Protein AF-A0A934B3E6-F1 (afdb_monomer_lite)

Radius of gyration: 26.71 Å; chains: 1; bounding box: 62×28×83 Å

Structure (mmCIF, N/CA/C/O backbone):
data_AF-A0A934B3E6-F1
#
_entry.id   AF-A0A934B3E6-F1
#
loop_
_atom_site.group_PDB
_atom_site.id
_atom_site.type_symbol
_atom_site.label_atom_id
_atom_site.label_alt_id
_atom_site.label_comp_id
_atom_site.label_asym_id
_atom_site.label_entity_id
_atom_site.label_seq_id
_atom_site.pdbx_PDB_ins_code
_atom_site.Cartn_x
_atom_site.Cartn_y
_atom_site.Cartn_z
_atom_site.occupancy
_atom_site.B_iso_or_equiv
_atom_site.auth_seq_id
_atom_site.auth_comp_id
_atom_site.auth_asym_id
_atom_site.auth_atom_id
_atom_site.pdbx_PDB_model_num
ATOM 1 N N . MET A 1 1 ? 21.097 14.954 -13.261 1.00 35.84 1 MET A N 1
ATOM 2 C CA . MET A 1 1 ? 20.554 13.580 -13.155 1.00 35.84 1 MET A CA 1
ATOM 3 C C . MET A 1 1 ? 19.194 13.658 -12.486 1.00 35.84 1 MET A C 1
ATOM 5 O O . MET A 1 1 ? 19.128 14.136 -11.361 1.00 35.84 1 MET A O 1
ATOM 9 N N . LYS A 1 2 ? 18.113 13.260 -13.167 1.00 44.06 2 LYS A N 1
ATOM 10 C CA . LYS A 1 2 ? 16.823 13.061 -12.493 1.00 44.06 2 LYS A CA 1
ATOM 11 C C . LYS A 1 2 ? 17.009 11.852 -11.575 1.00 44.06 2 LYS A C 1
ATOM 13 O O . LYS A 1 2 ? 17.343 10.781 -12.070 1.00 44.06 2 LYS A O 1
ATOM 18 N N . ARG A 1 3 ? 16.897 12.023 -1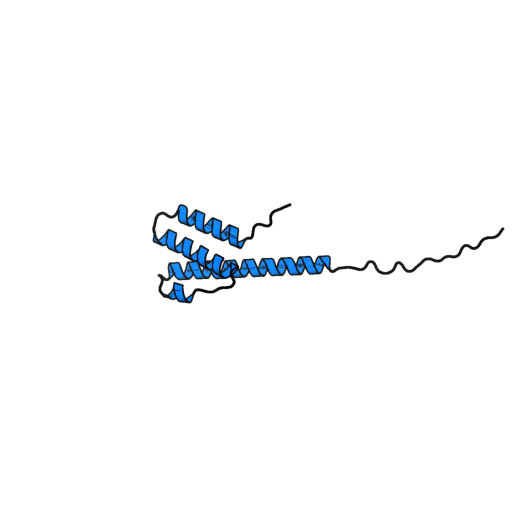0.255 1.00 52.75 3 ARG A N 1
ATOM 19 C CA . ARG A 1 3 ? 16.736 10.868 -9.364 1.00 52.75 3 ARG A CA 1
ATOM 20 C C . ARG A 1 3 ? 15.388 10.265 -9.739 1.00 52.75 3 ARG A C 1
ATOM 22 O O . ARG A 1 3 ? 14.373 10.935 -9.580 1.00 52.75 3 ARG A O 1
ATOM 29 N N . GLU A 1 4 ? 15.384 9.078 -10.330 1.00 62.59 4 GLU A N 1
ATOM 30 C CA . GLU A 1 4 ? 14.146 8.334 -10.540 1.00 62.59 4 GLU A CA 1
ATOM 31 C C . GLU A 1 4 ? 13.617 7.948 -9.161 1.00 62.59 4 GLU A C 1
ATOM 33 O O . GLU A 1 4 ? 14.126 7.035 -8.512 1.00 62.59 4 GLU A O 1
ATOM 38 N N . THR A 1 5 ? 12.652 8.715 -8.662 1.00 81.94 5 THR A N 1
ATOM 39 C CA . THR A 1 5 ? 11.979 8.386 -7.413 1.00 81.94 5 THR A CA 1
ATOM 40 C C . THR A 1 5 ? 11.141 7.138 -7.653 1.00 81.94 5 THR A C 1
ATOM 42 O O . THR A 1 5 ? 10.325 7.108 -8.574 1.00 81.94 5 THR A O 1
ATOM 45 N N . ASN A 1 6 ? 11.350 6.093 -6.851 1.00 89.75 6 ASN A N 1
ATOM 46 C CA . ASN A 1 6 ? 10.556 4.874 -6.949 1.00 89.75 6 ASN A CA 1
ATOM 47 C C . ASN A 1 6 ? 9.075 5.228 -6.693 1.00 89.75 6 ASN A C 1
ATOM 49 O O . ASN A 1 6 ? 8.765 5.718 -5.605 1.00 89.75 6 ASN A O 1
ATOM 53 N N . PRO A 1 7 ? 8.162 4.997 -7.655 1.00 92.75 7 PRO A N 1
ATOM 54 C CA . PRO A 1 7 ? 6.769 5.424 -7.534 1.00 92.75 7 PRO A CA 1
ATOM 55 C C . PRO A 1 7 ? 6.044 4.771 -6.350 1.00 92.75 7 PRO A C 1
ATOM 57 O O . PRO A 1 7 ? 5.146 5.382 -5.778 1.00 92.75 7 PRO A O 1
ATOM 60 N N . ILE A 1 8 ? 6.468 3.574 -5.932 1.00 96.00 8 ILE A N 1
ATOM 61 C CA . ILE A 1 8 ? 5.922 2.898 -4.749 1.00 96.00 8 ILE A CA 1
ATOM 62 C C . ILE A 1 8 ? 6.320 3.656 -3.477 1.00 96.00 8 ILE A C 1
ATOM 64 O O . ILE A 1 8 ? 5.476 3.896 -2.623 1.00 96.00 8 ILE A O 1
ATOM 68 N N . ILE A 1 9 ? 7.575 4.115 -3.378 1.00 96.31 9 ILE A N 1
ATOM 69 C CA . ILE A 1 9 ? 8.050 4.913 -2.234 1.00 96.31 9 ILE A CA 1
ATOM 70 C C . ILE A 1 9 ? 7.293 6.241 -2.146 1.00 96.31 9 ILE A C 1
ATOM 72 O O . ILE A 1 9 ? 6.848 6.614 -1.067 1.00 96.31 9 ILE A O 1
ATOM 76 N N . VAL A 1 10 ? 7.063 6.915 -3.280 1.00 95.88 10 VAL A N 1
ATOM 77 C CA . VAL A 1 10 ? 6.249 8.147 -3.314 1.00 95.88 10 VAL A CA 1
ATOM 78 C C . VAL A 1 10 ? 4.839 7.889 -2.787 1.00 95.88 10 VAL A C 1
ATOM 80 O O . VAL A 1 10 ? 4.285 8.716 -2.061 1.00 95.88 10 VAL A O 1
ATOM 83 N N . ARG A 1 11 ? 4.246 6.744 -3.142 1.00 97.25 11 ARG A N 1
ATOM 84 C CA . ARG A 1 11 ? 2.910 6.380 -2.671 1.00 97.25 11 ARG A CA 1
ATOM 85 C C . ARG A 1 11 ? 2.900 6.078 -1.170 1.00 97.25 11 ARG A C 1
ATOM 87 O O . ARG A 1 11 ? 2.009 6.571 -0.488 1.00 97.25 11 ARG A O 1
ATOM 94 N N . ILE A 1 12 ? 3.911 5.377 -0.653 1.00 98.31 12 ILE A N 1
ATOM 95 C CA . ILE A 1 12 ? 4.084 5.134 0.790 1.00 98.31 12 ILE A CA 1
ATOM 96 C C . ILE A 1 12 ? 4.195 6.461 1.553 1.00 98.31 12 ILE A C 1
ATOM 98 O O . ILE A 1 12 ? 3.466 6.680 2.519 1.00 98.31 12 ILE A O 1
ATOM 102 N N . GLU A 1 13 ? 5.047 7.383 1.097 1.00 97.69 13 GLU A N 1
ATOM 103 C CA . GLU A 1 13 ? 5.183 8.714 1.707 1.00 97.69 13 GLU A CA 1
ATOM 104 C C . GLU A 1 13 ? 3.863 9.494 1.677 1.00 97.69 13 GLU A C 1
ATOM 106 O O . GLU A 1 13 ? 3.533 10.227 2.613 1.00 97.69 13 GLU A O 1
ATOM 111 N N . TRP A 1 14 ? 3.083 9.349 0.604 1.00 97.69 14 TRP A N 1
ATOM 112 C CA . TRP A 1 14 ? 1.762 9.957 0.523 1.00 97.69 14 TRP A CA 1
ATOM 113 C C . TRP A 1 14 ? 0.796 9.350 1.550 1.00 97.69 14 TRP A C 1
ATOM 115 O O . TRP A 1 14 ? 0.140 10.120 2.252 1.00 97.69 14 TRP A O 1
ATOM 125 N N . CYS A 1 15 ? 0.755 8.022 1.710 1.00 98.31 15 CYS A N 1
ATOM 126 C CA . CYS A 1 15 ? -0.056 7.353 2.738 1.00 98.31 15 CYS A CA 1
ATOM 127 C C . CYS A 1 15 ? 0.324 7.828 4.148 1.00 98.31 15 CYS A C 1
ATOM 129 O O . CYS A 1 15 ? -0.554 8.167 4.937 1.00 98.31 15 CYS A O 1
ATOM 131 N N . GLN A 1 16 ? 1.621 7.968 4.440 1.00 98.06 16 GLN A N 1
ATOM 132 C CA . GLN A 1 16 ? 2.104 8.505 5.719 1.00 98.06 16 GLN A CA 1
ATOM 133 C C . GLN A 1 16 ? 1.620 9.942 5.967 1.00 98.06 16 GLN A C 1
ATOM 135 O O . GLN A 1 16 ? 1.199 10.279 7.073 1.00 98.06 16 GLN A O 1
ATOM 140 N N . ARG A 1 17 ? 1.621 10.799 4.936 1.00 98.44 17 ARG A N 1
ATOM 141 C CA . ARG A 1 17 ? 1.079 12.165 5.048 1.00 98.44 17 ARG A CA 1
ATOM 142 C C . ARG A 1 17 ? -0.431 12.185 5.259 1.00 98.44 17 ARG A C 1
ATOM 144 O O . ARG A 1 17 ? -0.906 13.092 5.938 1.00 98.44 17 ARG A O 1
ATOM 151 N N . GLN A 1 18 ? -1.175 11.256 4.657 1.00 98.31 18 GLN A N 1
ATOM 152 C CA . GLN A 1 18 ? -2.616 11.141 4.893 1.00 98.31 18 GLN A CA 1
ATOM 153 C C . GLN A 1 18 ? -2.899 10.656 6.317 1.00 98.31 18 GLN A C 1
ATOM 155 O O . GLN A 1 18 ? -3.718 11.255 7.003 1.00 98.31 18 GLN A O 1
ATOM 160 N N . SER A 1 19 ? -2.147 9.660 6.791 1.00 97.69 19 SER A N 1
ATOM 161 C CA . SER A 1 19 ? -2.202 9.173 8.172 1.00 97.69 19 SER A CA 1
ATOM 162 C C . SER A 1 19 ? -1.965 10.304 9.183 1.00 97.69 19 SER A C 1
ATOM 164 O O . SER A 1 19 ? -2.767 10.507 10.086 1.00 97.69 19 SER A O 1
ATOM 166 N N . ALA A 1 20 ? -0.954 11.151 8.963 1.00 97.38 20 ALA A N 1
ATOM 167 C CA . ALA A 1 20 ? -0.685 12.309 9.823 1.00 97.38 20 ALA A CA 1
ATOM 168 C C . ALA A 1 20 ? -1.794 13.387 9.826 1.00 97.38 20 ALA A C 1
ATOM 170 O O . ALA A 1 20 ? -1.813 14.242 10.710 1.00 97.38 20 ALA A O 1
ATOM 171 N N . GLN A 1 21 ? -2.684 13.388 8.830 1.00 97.62 21 GLN A N 1
ATOM 172 C CA . GLN A 1 21 ? -3.810 14.325 8.707 1.00 97.62 21 GLN A CA 1
ATOM 173 C C . GLN A 1 21 ? -5.160 13.696 9.082 1.00 97.62 21 GLN A C 1
ATOM 175 O O . GLN A 1 21 ? -6.174 14.400 9.106 1.00 97.62 21 GLN A O 1
ATOM 180 N N . ALA A 1 22 ? -5.184 12.391 9.353 1.00 97.38 22 ALA A N 1
ATOM 181 C CA . ALA A 1 22 ? -6.374 11.668 9.763 1.00 97.38 22 ALA A CA 1
ATOM 182 C C . ALA A 1 22 ? -6.898 12.198 11.104 1.00 97.38 22 ALA A C 1
ATOM 184 O O . ALA A 1 22 ? -6.138 12.629 11.975 1.00 97.38 22 ALA A O 1
ATOM 185 N N . ARG A 1 23 ? -8.222 12.198 11.261 1.00 96.12 23 ARG A N 1
ATOM 186 C CA . ARG A 1 23 ? -8.900 12.753 12.443 1.00 96.12 23 ARG A CA 1
ATOM 187 C C . ARG A 1 23 ? -9.248 11.680 13.463 1.00 96.12 23 ARG A C 1
ATOM 189 O O . ARG A 1 23 ? -9.590 12.014 14.595 1.00 96.12 23 ARG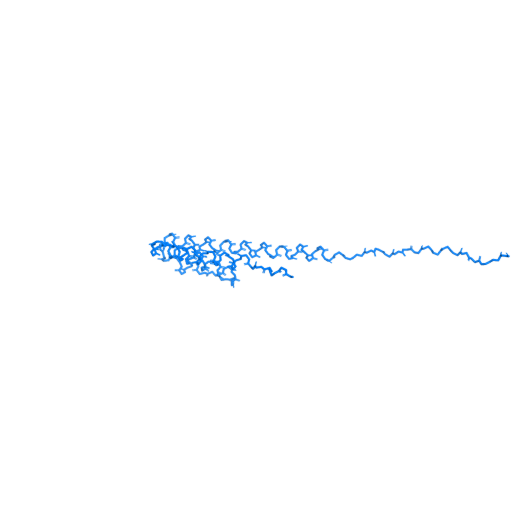 A O 1
ATOM 196 N N . THR A 1 24 ? -9.207 10.418 13.051 1.00 97.00 24 THR A N 1
ATOM 197 C CA . THR A 1 24 ? -9.624 9.273 13.856 1.00 97.00 24 THR A CA 1
ATOM 198 C C . THR A 1 24 ? -8.619 8.131 13.740 1.00 97.00 24 THR A C 1
ATOM 200 O O . THR A 1 24 ? -7.946 7.990 12.720 1.00 97.00 24 THR A O 1
ATOM 203 N N . GLU A 1 25 ? -8.525 7.302 14.780 1.00 96.00 25 GLU A N 1
ATOM 204 C CA . GLU A 1 25 ? -7.657 6.115 14.772 1.00 96.00 25 GLU A CA 1
ATOM 205 C C . GLU A 1 25 ? -7.985 5.141 13.622 1.00 96.00 25 GLU A C 1
ATOM 207 O O . GLU A 1 25 ? -7.052 4.735 12.936 1.00 96.00 25 GLU A O 1
ATOM 212 N N . PRO A 1 26 ? -9.261 4.845 13.284 1.00 95.69 26 PRO A N 1
ATOM 213 C CA . PRO A 1 26 ? -9.565 3.987 12.137 1.00 95.69 26 PRO A CA 1
ATOM 214 C C . PRO A 1 26 ? -9.029 4.524 10.805 1.00 95.69 26 PRO A C 1
ATOM 216 O O . PRO A 1 26 ? -8.526 3.760 9.989 1.00 95.69 26 PRO A O 1
ATOM 219 N N . GLU A 1 27 ? -9.085 5.840 10.582 1.00 96.94 27 GLU A N 1
ATOM 220 C CA . GLU A 1 27 ? -8.497 6.446 9.382 1.00 96.94 27 GLU A CA 1
ATOM 221 C C . GLU A 1 27 ? -6.969 6.274 9.366 1.00 96.94 27 GLU A C 1
ATOM 223 O O . GLU A 1 27 ? -6.398 5.952 8.324 1.00 96.94 27 GLU A O 1
ATOM 228 N N . VAL A 1 28 ? -6.297 6.460 10.510 1.00 98.12 28 VAL A N 1
ATOM 229 C CA . VAL A 1 28 ? -4.849 6.212 10.655 1.00 98.12 28 VAL A CA 1
ATOM 230 C C . VAL A 1 28 ? -4.513 4.761 10.305 1.00 98.12 28 VAL A C 1
ATOM 232 O O . VAL A 1 28 ? -3.568 4.524 9.543 1.00 98.12 28 VAL A O 1
ATOM 235 N N . ASP A 1 29 ? -5.294 3.807 10.810 1.00 98.00 29 ASP A N 1
ATOM 236 C CA . ASP A 1 29 ? -5.105 2.377 10.563 1.00 98.00 29 ASP A CA 1
ATOM 237 C C . ASP A 1 29 ? -5.325 2.022 9.087 1.00 98.00 29 ASP A C 1
ATOM 239 O O . ASP A 1 29 ? -4.541 1.277 8.501 1.00 98.00 29 ASP A O 1
ATOM 243 N N . GLU A 1 30 ? -6.333 2.609 8.437 1.00 98.38 30 GLU A N 1
ATOM 244 C CA . GLU A 1 30 ? -6.582 2.431 7.004 1.00 98.38 30 GLU A CA 1
ATOM 245 C C . GLU A 1 30 ? -5.440 2.964 6.123 1.00 98.38 30 GLU A C 1
ATOM 247 O O . GLU A 1 30 ? -5.094 2.352 5.106 1.00 98.38 30 GLU A O 1
ATOM 252 N N . TRP A 1 31 ? -4.852 4.116 6.463 1.00 98.44 31 TRP A N 1
ATOM 253 C CA . TRP A 1 31 ? -3.687 4.645 5.740 1.00 98.44 31 TRP A CA 1
ATOM 254 C C . TRP A 1 31 ? -2.431 3.811 5.984 1.00 98.44 31 TRP A C 1
ATOM 256 O O . TRP A 1 31 ? -1.655 3.599 5.049 1.00 98.44 31 TRP A O 1
ATOM 266 N N . SER A 1 32 ? -2.248 3.328 7.212 1.00 98.31 32 SER A N 1
ATOM 267 C CA . SER A 1 32 ? -1.120 2.466 7.578 1.00 98.31 32 SER A CA 1
ATOM 268 C C . SER A 1 32 ? -1.208 1.118 6.861 1.00 98.31 32 SER A C 1
ATOM 270 O O . SER A 1 32 ? -0.227 0.677 6.272 1.00 98.31 32 SER A O 1
ATOM 272 N N . ALA A 1 33 ? -2.405 0.534 6.779 1.00 98.62 33 ALA A N 1
ATOM 273 C CA . ALA A 1 33 ? -2.649 -0.698 6.039 1.00 98.62 33 ALA A CA 1
ATOM 274 C C . ALA A 1 33 ? -2.321 -0.566 4.543 1.00 98.62 33 ALA A C 1
ATOM 276 O O . ALA A 1 33 ? -1.654 -1.436 3.984 1.00 98.62 33 ALA A O 1
ATOM 277 N N . GLU A 1 34 ? -2.731 0.529 3.882 1.00 98.75 34 GLU A N 1
ATOM 278 C CA . GLU A 1 34 ? -2.336 0.769 2.481 1.00 98.75 34 GLU A CA 1
ATOM 279 C C . GLU A 1 34 ? -0.807 0.872 2.338 1.00 98.75 34 GLU A C 1
ATOM 281 O O . GLU A 1 34 ? -0.238 0.296 1.407 1.00 98.75 34 GLU A O 1
ATOM 286 N N . ALA A 1 35 ? -0.132 1.567 3.262 1.00 98.69 35 ALA A N 1
ATOM 287 C CA . ALA A 1 35 ? 1.326 1.693 3.252 1.00 98.69 35 ALA A CA 1
ATOM 288 C C . ALA A 1 35 ? 2.032 0.333 3.408 1.00 98.69 35 ALA A C 1
ATOM 290 O O . ALA A 1 35 ? 2.980 0.059 2.668 1.00 98.69 35 ALA A O 1
ATOM 291 N N . ASP A 1 36 ? 1.536 -0.531 4.294 1.00 98.56 36 ASP A N 1
ATOM 292 C CA . ASP A 1 36 ? 2.049 -1.891 4.482 1.00 98.56 36 ASP A CA 1
ATOM 293 C C . ASP A 1 36 ? 1.885 -2.739 3.216 1.00 98.56 36 ASP A C 1
ATOM 295 O O . ASP A 1 36 ? 2.839 -3.384 2.778 1.00 98.56 36 ASP A O 1
ATOM 299 N N . GLY A 1 37 ? 0.719 -2.681 2.563 1.00 98.69 37 GLY A N 1
ATOM 300 C CA . GLY A 1 37 ? 0.494 -3.374 1.290 1.00 98.69 37 GLY A CA 1
ATOM 301 C C . GLY A 1 37 ? 1.463 -2.917 0.192 1.00 98.69 37 GLY A C 1
ATOM 302 O O . GLY A 1 37 ? 2.032 -3.736 -0.535 1.00 98.69 37 GLY A O 1
ATOM 303 N N . LEU A 1 38 ? 1.722 -1.609 0.096 1.00 98.69 38 LEU A N 1
ATOM 304 C CA . LEU A 1 38 ? 2.709 -1.053 -0.840 1.00 98.69 38 LEU A CA 1
ATOM 305 C C . LEU A 1 38 ? 4.138 -1.515 -0.518 1.00 98.69 38 LEU A C 1
ATOM 307 O O . LEU A 1 38 ? 4.919 -1.805 -1.432 1.00 98.69 38 LEU A O 1
ATOM 311 N N . GLN A 1 39 ? 4.489 -1.589 0.766 1.00 98.44 39 GLN A N 1
ATOM 312 C CA . GLN A 1 39 ? 5.789 -2.077 1.217 1.00 98.44 39 GLN A CA 1
ATOM 313 C C . GLN A 1 39 ? 5.967 -3.569 0.906 1.00 98.44 39 GLN A C 1
ATOM 315 O O . GLN A 1 39 ? 7.012 -3.968 0.388 1.00 98.44 39 GLN A O 1
ATOM 320 N N . ASP A 1 40 ? 4.939 -4.380 1.125 1.00 98.50 40 ASP A N 1
ATOM 321 C CA . ASP A 1 40 ? 4.932 -5.798 0.765 1.00 98.50 40 ASP A CA 1
ATOM 322 C C . ASP A 1 40 ? 5.098 -6.003 -0.742 1.00 98.50 40 ASP A C 1
ATOM 324 O O . ASP A 1 40 ? 5.931 -6.805 -1.181 1.00 98.50 40 ASP A O 1
ATOM 328 N N . ALA A 1 41 ? 4.409 -5.202 -1.558 1.00 98.06 41 ALA A N 1
ATOM 329 C CA . ALA A 1 41 ? 4.596 -5.221 -3.004 1.00 98.06 41 ALA A CA 1
ATOM 330 C C . ALA A 1 41 ? 6.042 -4.885 -3.411 1.00 98.06 41 ALA A C 1
ATOM 332 O O . ALA A 1 41 ? 6.595 -5.497 -4.337 1.00 98.06 41 ALA A O 1
ATOM 333 N N . LEU A 1 42 ? 6.680 -3.934 -2.722 1.00 95.88 42 LEU A N 1
ATOM 334 C CA . LEU A 1 42 ? 8.082 -3.585 -2.950 1.00 95.88 42 LEU A CA 1
ATOM 335 C C . LEU A 1 42 ? 9.019 -4.752 -2.602 1.00 95.88 42 LEU A C 1
ATOM 337 O O . LEU A 1 42 ? 9.942 -5.036 -3.368 1.00 95.88 42 LEU A O 1
ATOM 341 N N . MET A 1 43 ? 8.744 -5.448 -1.496 1.00 95.94 43 MET A N 1
ATOM 342 C CA . MET A 1 43 ? 9.535 -6.575 -0.987 1.00 95.94 43 MET A CA 1
ATOM 343 C C . MET A 1 43 ? 9.205 -7.922 -1.648 1.00 95.94 43 MET A C 1
ATOM 345 O O . MET A 1 43 ? 9.932 -8.891 -1.447 1.00 95.94 43 MET A O 1
ATOM 349 N N . ASN A 1 44 ? 8.164 -7.978 -2.487 1.00 95.25 44 ASN A N 1
ATOM 350 C CA . ASN A 1 44 ? 7.623 -9.217 -3.051 1.00 95.25 44 ASN A CA 1
ATOM 351 C C . ASN A 1 44 ? 7.125 -10.210 -1.986 1.00 95.25 44 ASN A C 1
ATOM 353 O O . ASN A 1 44 ? 7.338 -11.416 -2.116 1.00 95.25 44 ASN A O 1
ATOM 357 N N . SER A 1 45 ? 6.450 -9.677 -0.973 1.00 96.94 45 SER A N 1
ATOM 358 C CA . SER A 1 45 ? 5.798 -10.419 0.106 1.00 96.94 45 SER A CA 1
ATOM 359 C C . SER A 1 45 ? 4.279 -10.245 0.032 1.00 96.94 45 SER A C 1
ATOM 361 O O . SER A 1 45 ? 3.787 -9.378 -0.690 1.00 96.94 45 SER A O 1
ATOM 363 N N . ASP A 1 46 ? 3.545 -11.082 0.764 1.00 96.94 46 ASP A N 1
ATOM 364 C CA . ASP A 1 46 ? 2.092 -10.995 0.924 1.00 96.94 46 ASP A CA 1
ATOM 365 C C . ASP A 1 46 ? 1.727 -11.428 2.353 1.00 96.94 46 ASP A C 1
ATOM 367 O O . ASP A 1 46 ? 1.989 -12.561 2.762 1.00 96.94 46 ASP A O 1
ATOM 371 N N . HIS A 1 47 ? 1.145 -10.503 3.109 1.00 97.00 47 HIS A N 1
ATOM 372 C CA . HIS A 1 47 ? 0.658 -10.671 4.476 1.00 97.00 47 HIS A CA 1
ATOM 373 C C . HIS A 1 47 ? -0.869 -10.522 4.563 1.00 97.00 47 HIS A C 1
ATOM 375 O O . HIS A 1 47 ? -1.404 -10.223 5.634 1.00 97.00 47 HIS A O 1
ATOM 381 N N . THR A 1 48 ? -1.599 -10.774 3.470 1.00 96.81 48 THR A N 1
ATOM 382 C CA . THR A 1 48 ? -3.072 -10.724 3.437 1.00 96.81 48 THR A CA 1
ATOM 383 C C . THR A 1 48 ? -3.694 -11.556 4.560 1.00 96.81 48 THR A C 1
ATOM 385 O O . THR A 1 48 ? -4.683 -11.140 5.161 1.00 96.81 48 THR A O 1
ATOM 388 N N . ASP A 1 49 ? -3.111 -12.713 4.889 1.00 96.38 49 ASP A N 1
ATOM 389 C CA . ASP A 1 49 ? -3.613 -13.589 5.954 1.00 96.38 49 ASP A CA 1
ATOM 390 C C . ASP A 1 49 ? -3.556 -12.940 7.346 1.00 96.38 49 ASP A C 1
ATOM 392 O O . ASP A 1 49 ? -4.472 -13.149 8.144 1.00 96.38 49 ASP A O 1
ATOM 396 N N . THR A 1 50 ? -2.553 -12.099 7.621 1.00 95.44 50 THR A N 1
ATOM 397 C CA . THR A 1 50 ? -2.467 -11.310 8.863 1.00 95.44 50 THR A CA 1
ATOM 398 C C . THR A 1 50 ? -3.615 -10.302 8.943 1.00 95.44 50 THR A C 1
ATOM 400 O O . THR A 1 50 ? -4.221 -10.123 9.997 1.00 95.44 50 THR A O 1
ATOM 403 N N . TYR A 1 51 ? -3.973 -9.703 7.806 1.00 95.81 51 TYR A N 1
ATOM 404 C CA . TYR A 1 51 ? -5.034 -8.703 7.703 1.00 95.81 51 TYR A CA 1
ATOM 405 C C . TYR A 1 51 ? -6.452 -9.292 7.661 1.00 95.81 51 TYR A C 1
ATOM 407 O O . TYR A 1 51 ? -7.420 -8.561 7.864 1.00 95.81 51 TYR A O 1
ATOM 415 N N . ARG A 1 52 ? -6.624 -10.607 7.452 1.00 94.25 52 ARG A N 1
ATOM 416 C CA . ARG A 1 52 ? -7.956 -11.254 7.423 1.00 94.25 52 ARG A CA 1
ATOM 417 C C . ARG A 1 52 ? -8.738 -11.133 8.728 1.00 94.25 52 ARG A C 1
ATOM 419 O O . ARG A 1 52 ? -9.958 -11.269 8.708 1.00 94.25 52 ARG A O 1
ATOM 426 N N . GLN A 1 53 ? -8.045 -10.938 9.847 1.00 93.62 53 GLN A N 1
ATOM 427 C CA . GLN A 1 53 ? -8.661 -10.794 11.168 1.00 93.62 53 GLN A CA 1
ATOM 428 C C . GLN A 1 53 ? -9.016 -9.336 11.493 1.00 93.62 53 GLN A C 1
ATOM 430 O O . GLN A 1 53 ? -9.733 -9.082 12.460 1.00 93.62 53 GLN A O 1
ATOM 435 N N . CYS A 1 54 ? -8.530 -8.381 10.697 1.00 95.38 54 CYS A N 1
ATOM 436 C CA . CYS A 1 54 ? -8.839 -6.967 10.850 1.00 95.38 54 CYS A CA 1
ATOM 437 C C . CYS A 1 54 ? -10.258 -6.645 10.344 1.00 95.38 54 CYS A C 1
ATOM 439 O O . CYS A 1 54 ? -10.834 -7.404 9.557 1.00 95.38 54 CYS A O 1
ATOM 441 N N . PRO A 1 55 ? -10.816 -5.485 10.738 1.00 97.06 55 PRO A N 1
ATOM 442 C CA . PRO A 1 55 ? -11.987 -4.910 10.090 1.00 97.06 55 PRO A CA 1
ATOM 443 C C . PRO A 1 55 ? -11.887 -4.928 8.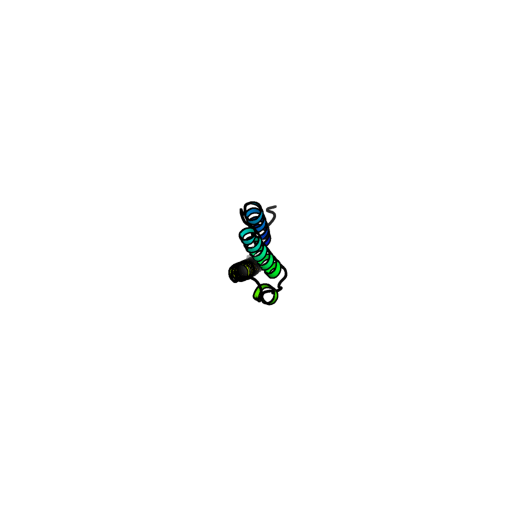549 1.00 97.06 55 PRO A C 1
ATOM 445 O O . PRO A 1 55 ? -10.803 -4.686 8.001 1.00 97.06 55 PRO A O 1
ATOM 448 N N . PRO A 1 56 ? -12.998 -5.178 7.827 1.00 97.00 56 PRO A N 1
ATOM 449 C CA . PRO A 1 56 ? -12.995 -5.286 6.365 1.00 97.00 56 PRO A CA 1
ATOM 450 C C . PRO A 1 56 ? -12.429 -4.062 5.636 1.00 97.00 56 PRO A C 1
ATOM 452 O O . PRO A 1 56 ? -11.897 -4.182 4.534 1.00 97.00 56 PRO A O 1
ATOM 455 N N . GLU A 1 57 ? -12.570 -2.872 6.209 1.00 97.25 57 GLU A N 1
ATOM 456 C CA . GLU A 1 57 ? -12.040 -1.611 5.687 1.00 97.25 57 GLU A CA 1
ATOM 457 C C . GLU A 1 57 ? -10.508 -1.637 5.663 1.00 97.25 57 GLU A C 1
ATOM 459 O O . GLU A 1 57 ? -9.909 -1.399 4.616 1.00 97.25 57 GLU A O 1
ATOM 464 N N . ILE A 1 58 ? -9.883 -2.056 6.765 1.00 98.12 58 ILE A N 1
ATOM 465 C CA . ILE A 1 58 ? -8.425 -2.173 6.889 1.00 98.12 58 ILE A CA 1
ATOM 466 C C . ILE A 1 58 ? -7.889 -3.214 5.898 1.00 98.12 58 ILE A C 1
ATOM 468 O O . ILE A 1 58 ? -6.965 -2.919 5.137 1.00 98.12 58 ILE A O 1
ATOM 472 N N . LEU A 1 59 ? -8.510 -4.400 5.827 1.00 98.31 59 LEU A N 1
ATOM 473 C CA . LEU A 1 59 ? -8.124 -5.431 4.855 1.00 98.31 59 LEU A CA 1
ATOM 474 C C . LEU A 1 59 ? -8.219 -4.911 3.412 1.00 98.31 59 LEU A C 1
ATOM 476 O O . LEU A 1 59 ? -7.311 -5.131 2.610 1.00 98.31 59 LEU A O 1
ATOM 480 N N . ARG A 1 60 ? -9.299 -4.199 3.067 1.00 98.31 60 ARG A N 1
ATOM 481 C CA . ARG A 1 60 ? -9.468 -3.618 1.725 1.00 98.31 60 ARG A CA 1
ATOM 482 C C . ARG A 1 60 ? -8.363 -2.621 1.393 1.00 98.31 60 ARG A C 1
ATOM 484 O O . ARG A 1 60 ? -7.882 -2.617 0.261 1.00 98.31 60 ARG A O 1
ATOM 491 N N . ARG A 1 61 ? -7.950 -1.798 2.356 1.00 98.50 61 ARG A N 1
ATOM 492 C CA . ARG A 1 61 ? -6.898 -0.790 2.163 1.00 98.50 61 ARG A CA 1
ATOM 493 C C . ARG A 1 61 ? -5.518 -1.427 2.023 1.00 98.50 61 ARG A C 1
ATOM 495 O O . ARG A 1 61 ? -4.782 -1.038 1.120 1.00 98.50 61 ARG A O 1
ATOM 502 N N . TYR A 1 62 ? -5.226 -2.467 2.804 1.00 98.75 62 TYR A N 1
ATOM 503 C CA . TYR A 1 62 ? -4.035 -3.297 2.610 1.00 98.75 62 TYR A CA 1
ATOM 504 C C . TYR A 1 62 ? -3.971 -3.902 1.201 1.00 98.75 62 TYR A C 1
ATOM 506 O O . TYR A 1 62 ? -2.992 -3.708 0.475 1.00 98.75 62 TYR A O 1
ATOM 514 N N . VAL A 1 63 ? -5.043 -4.580 0.773 1.00 98.50 63 VAL A N 1
ATOM 515 C CA . VAL A 1 63 ? -5.105 -5.228 -0.548 1.00 98.50 63 VAL A CA 1
ATOM 516 C C . VAL A 1 63 ? -4.959 -4.207 -1.679 1.00 98.50 63 VAL A C 1
ATOM 518 O O . VAL A 1 63 ? -4.264 -4.483 -2.657 1.00 98.50 63 VAL A O 1
ATOM 521 N N . LEU A 1 64 ? -5.564 -3.023 -1.542 1.00 98.56 64 LEU A N 1
ATOM 522 C CA . LEU A 1 64 ? -5.402 -1.931 -2.503 1.00 98.56 64 LEU A CA 1
ATOM 523 C C . LEU A 1 64 ? -3.927 -1.531 -2.650 1.00 98.56 64 LEU A C 1
ATOM 525 O O . LEU A 1 64 ? -3.415 -1.493 -3.768 1.00 98.56 64 LEU A O 1
ATOM 529 N N . GLY A 1 65 ? -3.227 -1.308 -1.533 1.00 98.56 65 GLY A N 1
ATOM 530 C CA . GLY A 1 65 ? -1.801 -0.978 -1.546 1.00 98.56 65 GLY A CA 1
ATOM 531 C C . GLY A 1 65 ? -0.943 -2.065 -2.204 1.00 98.56 65 GLY A C 1
ATOM 532 O O . GLY A 1 65 ? -0.074 -1.766 -3.027 1.00 98.56 65 GLY A O 1
ATOM 533 N N . LEU A 1 66 ? -1.227 -3.336 -1.907 1.00 98.69 66 LEU A N 1
ATOM 534 C CA . LEU A 1 66 ? -0.518 -4.483 -2.485 1.00 98.69 66 LEU A CA 1
ATOM 535 C C . LEU A 1 66 ? -0.713 -4.587 -4.007 1.00 98.69 66 LEU A C 1
ATOM 537 O O . LEU A 1 66 ? 0.245 -4.835 -4.752 1.00 98.69 66 LEU A O 1
ATOM 541 N N . GLN A 1 67 ? -1.941 -4.372 -4.482 1.00 98.50 67 GLN A N 1
ATOM 542 C CA . GLN A 1 67 ? -2.275 -4.390 -5.908 1.00 98.50 67 GLN A CA 1
ATOM 543 C C . GLN A 1 67 ? -1.618 -3.226 -6.658 1.00 98.50 67 GLN A C 1
ATOM 545 O O . GLN A 1 67 ? -0.940 -3.461 -7.665 1.00 98.50 67 GLN A O 1
ATOM 550 N N . ASP A 1 68 ? -1.742 -2.003 -6.140 1.00 98.19 68 ASP A N 1
ATOM 551 C CA . ASP A 1 68 ? -1.148 -0.805 -6.741 1.00 98.19 68 ASP A CA 1
ATOM 552 C C . ASP A 1 68 ? 0.378 -0.909 -6.797 1.00 98.19 68 ASP A C 1
ATOM 554 O O . ASP A 1 68 ? 0.994 -0.695 -7.848 1.00 98.19 68 ASP A O 1
ATOM 558 N N . GLY A 1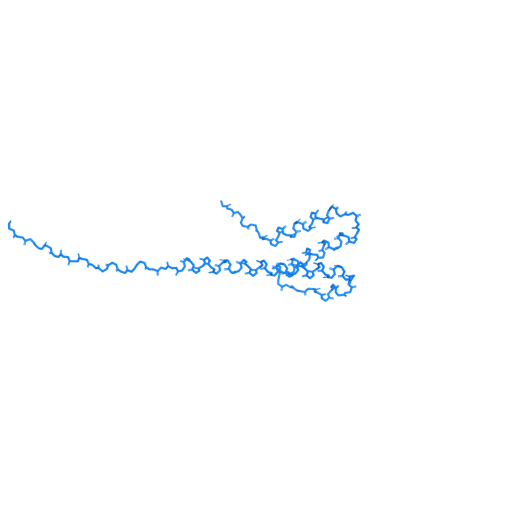 69 ? 1.010 -1.313 -5.691 1.00 97.94 69 GLY A N 1
ATOM 559 C CA . GLY A 1 69 ? 2.455 -1.511 -5.641 1.00 97.94 69 GLY A CA 1
ATOM 560 C C . GLY A 1 69 ? 2.922 -2.588 -6.624 1.00 97.94 69 GLY A C 1
ATOM 561 O O . GLY A 1 69 ? 3.931 -2.417 -7.319 1.00 97.94 69 GLY A O 1
ATOM 562 N N . THR A 1 70 ? 2.161 -3.677 -6.756 1.00 98.19 70 THR A N 1
ATOM 563 C CA . THR A 1 70 ? 2.465 -4.739 -7.720 1.00 98.19 70 THR A CA 1
ATOM 564 C C . THR A 1 70 ? 2.374 -4.220 -9.150 1.00 98.19 70 THR A C 1
ATOM 566 O O . THR A 1 70 ? 3.297 -4.462 -9.936 1.00 98.19 70 THR A O 1
ATOM 569 N N . ALA A 1 71 ? 1.324 -3.469 -9.484 1.00 97.50 71 ALA A N 1
ATOM 570 C CA . ALA A 1 71 ? 1.145 -2.873 -10.804 1.00 97.50 71 ALA A CA 1
ATOM 571 C C . ALA A 1 71 ? 2.287 -1.903 -11.149 1.00 97.50 71 ALA A C 1
ATOM 573 O O . ALA A 1 71 ? 2.897 -2.023 -12.216 1.00 97.50 71 ALA A O 1
ATOM 574 N N . LEU A 1 72 ? 2.653 -1.008 -10.226 1.00 95.69 72 LEU A N 1
ATOM 575 C CA . LEU A 1 72 ? 3.758 -0.058 -10.402 1.00 95.69 72 LEU A CA 1
ATOM 576 C C . LEU A 1 72 ? 5.099 -0.763 -10.626 1.00 95.69 72 LEU A C 1
ATOM 578 O O . LEU A 1 72 ? 5.882 -0.377 -11.498 1.00 95.69 72 LEU A O 1
ATOM 582 N N . ARG A 1 73 ? 5.359 -1.838 -9.881 1.00 94.50 73 ARG A N 1
ATOM 583 C CA . ARG A 1 73 ? 6.568 -2.648 -10.048 1.00 94.50 73 ARG A CA 1
ATOM 584 C C . ARG A 1 73 ? 6.621 -3.321 -11.418 1.00 94.50 73 ARG A C 1
ATOM 586 O O . ARG A 1 73 ? 7.682 -3.330 -12.046 1.00 94.50 73 ARG A O 1
ATOM 593 N N . GLN A 1 74 ? 5.505 -3.877 -11.892 1.00 94.88 74 GLN A N 1
ATOM 594 C CA . GLN A 1 74 ? 5.442 -4.472 -13.231 1.00 94.88 74 GLN A CA 1
ATOM 595 C C . GLN A 1 74 ? 5.604 -3.412 -14.323 1.00 94.88 74 GLN A C 1
ATOM 597 O O . GLN A 1 74 ? 6.361 -3.629 -15.268 1.00 94.88 74 GLN A O 1
ATOM 602 N N . ALA A 1 75 ? 4.990 -2.237 -14.164 1.00 93.50 75 ALA A N 1
ATOM 603 C CA . ALA A 1 75 ? 5.167 -1.114 -15.081 1.00 93.50 75 ALA A CA 1
ATOM 604 C C . ALA A 1 75 ? 6.642 -0.689 -15.185 1.00 93.50 75 ALA A C 1
ATOM 606 O O . ALA A 1 75 ? 7.172 -0.570 -16.290 1.00 93.50 75 ALA A O 1
ATOM 607 N N . ALA A 1 76 ? 7.342 -0.564 -14.054 1.00 90.50 76 ALA A N 1
ATOM 608 C CA . ALA A 1 76 ? 8.769 -0.239 -14.037 1.00 90.50 76 ALA A CA 1
ATOM 609 C C . ALA A 1 76 ? 9.631 -1.314 -14.728 1.00 90.50 76 ALA A C 1
ATOM 611 O O . ALA A 1 76 ? 10.575 -0.986 -15.450 1.00 90.50 76 ALA A O 1
ATOM 612 N N . ARG A 1 77 ? 9.303 -2.603 -14.551 1.00 90.69 77 ARG A N 1
ATOM 613 C CA . ARG A 1 77 ? 9.975 -3.708 -15.262 1.00 90.69 77 ARG A CA 1
ATOM 614 C C . ARG A 1 77 ? 9.761 -3.612 -16.772 1.00 90.69 77 ARG A C 1
ATOM 616 O O . ARG A 1 77 ? 10.734 -3.685 -17.519 1.00 90.69 77 ARG A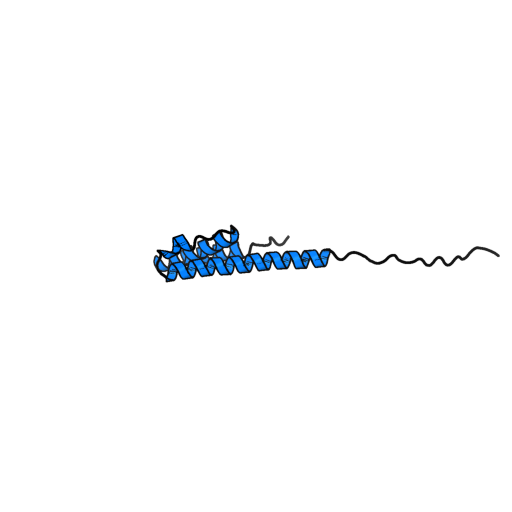 O 1
ATOM 623 N N . MET A 1 78 ? 8.523 -3.398 -17.216 1.00 92.25 78 MET A N 1
ATOM 624 C CA . MET A 1 78 ? 8.200 -3.231 -18.638 1.00 92.25 78 MET A CA 1
ATOM 625 C C . MET A 1 78 ? 8.917 -2.031 -19.249 1.00 92.25 78 MET A C 1
ATOM 627 O O . MET A 1 78 ? 9.500 -2.152 -20.323 1.00 92.25 78 MET A O 1
ATOM 631 N N . GLN A 1 79 ? 8.956 -0.901 -18.542 1.00 90.06 79 GLN A N 1
ATOM 632 C CA . GLN A 1 79 ? 9.671 0.281 -19.004 1.00 90.06 79 GLN A CA 1
ATOM 633 C C . GLN A 1 79 ? 11.157 -0.022 -19.227 1.00 90.06 79 GLN A C 1
ATOM 635 O O . GLN A 1 79 ? 11.685 0.320 -20.283 1.00 90.06 79 GLN A O 1
ATOM 640 N N . ARG A 1 80 ? 11.820 -0.726 -18.300 1.00 88.25 80 ARG A N 1
ATOM 641 C CA . ARG A 1 80 ? 13.226 -1.135 -18.473 1.00 88.25 80 ARG A CA 1
ATOM 642 C C . ARG A 1 80 ? 13.428 -2.054 -19.674 1.00 88.25 80 ARG A C 1
ATOM 644 O O . ARG A 1 80 ? 14.376 -1.837 -20.419 1.00 88.25 80 ARG A O 1
ATOM 651 N N . MET A 1 81 ? 12.542 -3.028 -19.891 1.00 89.94 81 MET A N 1
ATOM 652 C CA . MET A 1 81 ? 12.622 -3.919 -21.058 1.00 89.94 81 MET A CA 1
ATOM 653 C C . MET A 1 81 ? 12.481 -3.148 -22.375 1.00 89.94 81 MET A C 1
ATOM 655 O O . MET A 1 81 ? 13.255 -3.374 -23.298 1.00 89.94 81 MET A O 1
ATOM 659 N N . ILE A 1 82 ? 11.547 -2.194 -22.446 1.00 90.38 82 ILE A N 1
ATOM 660 C CA . ILE A 1 82 ? 11.363 -1.336 -23.626 1.00 90.38 82 ILE A CA 1
ATOM 661 C C . ILE A 1 82 ? 12.613 -0.484 -23.881 1.00 90.38 82 ILE A C 1
ATOM 663 O O . ILE A 1 82 ? 13.055 -0.370 -25.022 1.00 90.38 82 ILE A O 1
ATOM 667 N N . HIS A 1 83 ? 13.207 0.092 -22.830 1.00 85.06 83 HIS A N 1
ATOM 668 C CA . HIS A 1 83 ? 14.439 0.874 -22.969 1.00 85.06 83 HIS A CA 1
ATOM 669 C C . HIS A 1 83 ? 15.609 -0.005 -23.425 1.00 85.06 83 HIS A C 1
ATOM 671 O O . HIS A 1 83 ? 16.333 0.395 -24.332 1.00 85.06 83 HIS A O 1
ATOM 677 N N . ALA A 1 84 ? 15.758 -1.206 -22.855 1.00 83.62 84 ALA A N 1
ATOM 678 C CA . ALA A 1 84 ? 16.793 -2.160 -23.247 1.00 83.62 84 ALA A CA 1
ATOM 679 C C . ALA A 1 84 ? 16.661 -2.555 -24.727 1.00 83.62 84 ALA A C 1
ATOM 681 O O . ALA A 1 84 ? 17.621 -2.414 -25.480 1.00 83.62 84 ALA A O 1
ATOM 682 N N . ALA A 1 85 ? 15.454 -2.921 -25.172 1.00 81.88 85 ALA A N 1
ATOM 683 C CA . ALA A 1 85 ? 15.176 -3.266 -26.566 1.00 81.88 85 ALA A CA 1
ATOM 684 C C . ALA A 1 85 ? 15.456 -2.106 -27.540 1.00 81.88 85 ALA A C 1
ATOM 686 O O . ALA A 1 85 ? 15.951 -2.330 -28.640 1.00 81.88 85 ALA A O 1
ATOM 687 N N . ALA A 1 86 ? 15.193 -0.857 -27.136 1.00 77.69 86 ALA A N 1
ATOM 688 C CA . ALA A 1 86 ? 15.542 0.316 -27.938 1.00 77.69 86 ALA A CA 1
ATOM 689 C C . ALA A 1 86 ? 17.067 0.527 -28.031 1.00 77.69 86 ALA A C 1
ATOM 691 O O . ALA A 1 86 ? 17.578 0.916 -29.084 1.00 77.69 86 ALA A O 1
ATOM 692 N N . THR A 1 87 ? 17.805 0.251 -26.950 1.00 71.69 87 THR A N 1
ATOM 693 C CA . THR A 1 87 ? 19.275 0.359 -26.919 1.00 71.69 87 THR A CA 1
ATOM 694 C C . THR A 1 87 ? 19.999 -0.820 -27.576 1.00 71.69 87 THR A C 1
ATOM 696 O O . THR A 1 87 ? 21.125 -0.653 -28.035 1.00 71.69 87 THR A O 1
ATOM 699 N N . GLU A 1 88 ? 19.351 -1.981 -27.689 1.00 59.94 88 GLU A N 1
ATOM 700 C CA . GLU A 1 88 ? 19.849 -3.188 -28.368 1.00 59.94 88 GLU A CA 1
ATOM 701 C C . GLU A 1 88 ? 19.658 -3.154 -29.893 1.00 59.94 88 GLU A C 1
ATOM 703 O O . GLU A 1 88 ? 19.772 -4.178 -30.564 1.00 59.94 88 GLU A O 1
ATOM 708 N N . THR A 1 89 ? 19.458 -1.972 -30.481 1.00 57.47 89 THR A N 1
ATOM 709 C CA . THR A 1 89 ? 19.579 -1.794 -31.933 1.00 57.47 89 THR A CA 1
ATOM 710 C C . THR A 1 89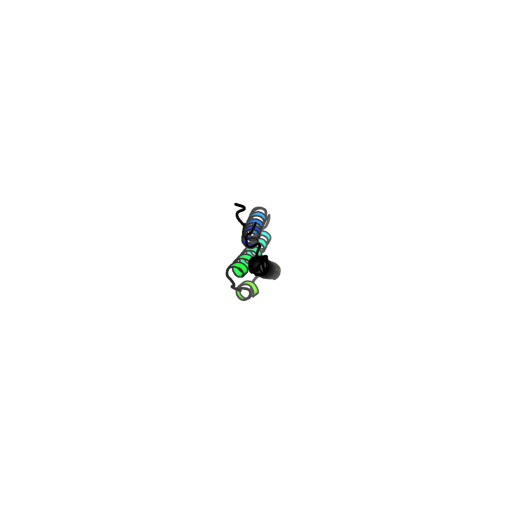 ? 21.024 -1.426 -32.313 1.00 57.47 89 THR A C 1
ATOM 712 O O . THR A 1 89 ? 21.358 -0.240 -32.346 1.00 57.47 89 THR A O 1
ATOM 715 N N . PRO A 1 90 ? 21.905 -2.387 -32.662 1.00 54.31 90 PRO A N 1
ATOM 716 C CA . PRO A 1 90 ? 23.039 -2.078 -33.524 1.00 54.31 90 PRO A CA 1
ATOM 717 C C . PRO A 1 90 ? 22.980 -2.886 -34.825 1.00 54.31 90 PRO A C 1
ATOM 719 O O . PRO A 1 90 ? 23.026 -4.108 -34.795 1.00 54.31 90 PRO A O 1
ATOM 722 N N . GLN A 1 91 ? 22.941 -2.194 -35.970 1.00 48.16 91 GLN A N 1
ATOM 723 C CA . GLN A 1 91 ? 24.047 -2.185 -36.941 1.00 48.16 91 GLN A CA 1
ATOM 724 C C . GLN A 1 91 ? 23.695 -1.247 -38.112 1.00 48.16 91 GLN A C 1
ATOM 726 O O . GLN A 1 91 ? 22.840 -1.550 -38.942 1.00 48.16 91 GLN A O 1
ATOM 731 N N . GLN A 1 92 ? 24.395 -0.109 -38.219 1.00 53.53 92 GLN A N 1
ATOM 732 C CA . GLN A 1 92 ? 24.662 0.456 -39.542 1.00 53.53 92 GLN A CA 1
ATOM 733 C C . GLN A 1 92 ? 25.353 -0.655 -40.331 1.00 53.53 92 GLN A C 1
ATOM 735 O O . GLN A 1 92 ? 26.462 -1.050 -39.973 1.00 53.53 92 GLN A O 1
ATOM 740 N N . GLY A 1 93 ? 24.658 -1.204 -41.330 1.00 47.66 93 GLY A N 1
ATOM 741 C CA . GLY A 1 93 ? 25.185 -2.270 -42.173 1.00 47.66 93 GLY A CA 1
ATOM 742 C C . GLY A 1 93 ? 26.554 -1.900 -42.758 1.00 47.66 93 GLY A C 1
ATOM 743 O O . GLY A 1 93 ? 26.885 -0.710 -42.843 1.00 47.66 93 GLY A O 1
ATOM 744 N N . PRO A 1 94 ? 27.363 -2.896 -43.161 1.00 49.00 94 PRO A N 1
ATOM 745 C CA . PRO A 1 94 ? 28.668 -2.642 -43.749 1.00 49.00 94 PRO A CA 1
ATOM 746 C C . PRO A 1 94 ? 28.487 -1.664 -44.906 1.00 49.00 94 PRO A C 1
ATOM 748 O O . PRO A 1 94 ? 27.689 -1.916 -45.812 1.00 49.00 94 PRO A O 1
ATOM 751 N N . ARG A 1 95 ? 29.198 -0.532 -44.878 1.00 57.59 95 ARG A N 1
ATOM 752 C CA . ARG A 1 95 ? 29.299 0.329 -46.055 1.00 57.59 95 ARG A CA 1
ATOM 753 C C . ARG A 1 95 ? 30.078 -0.466 -47.098 1.00 57.59 95 ARG A C 1
ATOM 755 O O . ARG A 1 95 ? 31.303 -0.455 -47.092 1.00 57.59 95 ARG A O 1
ATOM 762 N N . ILE A 1 96 ? 29.350 -1.222 -47.921 1.00 51.56 96 ILE A N 1
ATOM 763 C CA . ILE A 1 96 ? 29.890 -1.897 -49.096 1.00 51.56 96 ILE A CA 1
ATOM 764 C C . ILE A 1 96 ? 30.598 -0.828 -49.925 1.00 51.56 96 ILE A C 1
ATOM 766 O O . ILE A 1 96 ? 30.039 0.238 -50.202 1.00 51.56 96 ILE A O 1
ATOM 770 N N . GLY A 1 97 ? 31.866 -1.109 -50.210 1.00 47.91 97 GLY A N 1
ATOM 771 C CA . GLY A 1 97 ? 32.814 -0.191 -50.806 1.00 47.91 97 GLY A CA 1
ATOM 772 C C . GLY A 1 97 ? 32.351 0.381 -52.138 1.00 47.91 97 GLY A C 1
ATOM 773 O O . GLY A 1 97 ? 31.637 -0.247 -52.919 1.00 47.91 97 GLY A O 1
ATOM 774 N N . LYS A 1 98 ? 32.833 1.588 -52.413 1.00 48.59 98 LYS A N 1
ATOM 775 C CA . LYS A 1 98 ? 33.120 2.005 -53.780 1.00 48.59 98 LYS A CA 1
ATOM 776 C C . LYS A 1 98 ? 34.631 2.080 -53.910 1.00 48.59 98 LYS A C 1
ATOM 778 O O . LYS A 1 98 ? 35.209 3.155 -53.811 1.00 48.59 98 LYS A O 1
ATOM 783 N N . ASP A 1 99 ? 35.236 0.923 -54.142 1.00 49.09 99 ASP A N 1
ATOM 784 C CA . ASP A 1 99 ? 36.439 0.869 -54.956 1.00 49.09 99 ASP A CA 1
ATOM 785 C C . ASP A 1 99 ? 35.992 1.208 -56.383 1.00 49.09 99 ASP A C 1
ATOM 787 O O . ASP A 1 99 ? 35.489 0.360 -57.117 1.00 49.09 99 ASP A O 1
ATOM 791 N N . ILE A 1 100 ? 36.097 2.480 -56.764 1.00 51.44 100 ILE A N 1
ATOM 792 C CA . ILE A 1 100 ? 36.377 2.801 -58.160 1.00 51.44 100 ILE A CA 1
ATOM 793 C C . ILE A 1 100 ? 37.824 3.259 -58.176 1.00 51.44 100 ILE A C 1
ATOM 795 O O . ILE A 1 100 ? 38.150 4.385 -57.810 1.00 51.44 100 ILE A O 1
ATOM 799 N N . LEU A 1 101 ? 38.663 2.298 -58.558 1.00 52.81 101 LEU A N 1
ATOM 800 C CA . LEU A 1 101 ? 39.956 2.493 -59.189 1.00 52.81 101 LEU A CA 1
ATOM 801 C C . LEU A 1 101 ? 39.890 3.722 -60.112 1.00 52.81 101 LEU A C 1
ATOM 803 O O . LEU A 1 101 ? 39.171 3.702 -61.111 1.00 52.81 101 LEU A O 1
ATOM 807 N N . LEU A 1 102 ? 40.671 4.754 -59.820 1.00 43.50 102 LEU A N 1
ATOM 808 C CA . LEU A 1 102 ? 41.268 5.550 -60.883 1.00 43.50 102 LEU A CA 1
ATOM 809 C C . LEU A 1 102 ? 42.771 5.355 -60.728 1.00 43.50 102 LEU A C 1
ATOM 811 O O . LEU A 1 102 ? 43.413 5.997 -59.903 1.00 43.50 102 LEU A O 1
ATOM 815 N N . GLY A 1 103 ? 43.266 4.339 -61.434 1.00 41.25 103 GLY A N 1
ATOM 816 C CA . GLY A 1 103 ? 44.681 4.215 -61.731 1.00 41.25 103 GLY A CA 1
ATOM 817 C C . GLY A 1 103 ? 45.108 5.356 -62.647 1.00 41.25 103 GLY A C 1
ATOM 818 O O . GLY A 1 103 ? 44.316 5.851 -63.454 1.00 41.25 103 GLY A O 1
ATOM 819 N N . ASP A 1 104 ? 46.352 5.755 -62.442 1.00 47.69 104 ASP A N 1
ATOM 820 C CA . ASP A 1 104 ? 47.081 6.789 -63.155 1.00 47.69 104 ASP A CA 1
ATOM 821 C C . ASP A 1 104 ? 47.206 6.518 -64.664 1.00 47.69 104 ASP A C 1
ATOM 823 O O . ASP A 1 104 ? 47.151 5.371 -65.108 1.00 47.69 104 ASP A O 1
ATOM 827 N N . ASP A 1 105 ? 47.376 7.612 -65.414 1.00 46.44 105 ASP A N 1
ATOM 828 C CA . ASP A 1 105 ? 48.334 7.817 -66.518 1.00 46.44 105 ASP A CA 1
ATOM 829 C C . ASP A 1 105 ? 47.718 8.655 -67.652 1.00 46.44 105 ASP A C 1
ATOM 831 O O . ASP A 1 105 ? 46.949 8.153 -68.474 1.00 46.44 105 ASP A O 1
ATOM 835 N N . GLN A 1 106 ? 48.079 9.945 -67.720 1.00 42.72 106 GLN A N 1
ATOM 836 C CA . GLN A 1 106 ? 49.097 10.449 -68.661 1.00 42.72 106 GLN A CA 1
ATOM 837 C C . GLN A 1 106 ? 49.427 11.927 -68.398 1.00 42.72 106 GLN A C 1
ATOM 839 O O . GLN A 1 106 ? 48.484 12.719 -68.172 1.00 42.72 106 GLN A O 1
#

Secondary structure (DSSP, 8-state):
------HHHHHHHHHHHHHTT-SSHHHHHHHHHHHHHHHHHHHT---HHHHTTS-HHHHHHHHHHHHHHHHHHHHHHHHHHHHHHHHT------------------

Sequence (106 aa):
MKRETNPIIVRIEWCQRQSAQARTEPEVDEWSAEADGLQDALMNSDHTDTYRQCPPEILRRYVLGLQDGTALRQAARMQRMIHAAATETPQQGPRIGKDILLGDDQ

pLDDT: mean 85.44, std 19.48, range [35.84, 98.75]

Foldseek 3Di:
DPPPDQVLVVLLVVLVVQLVVDPDPVSVLLSVLLSQLSVCLVVVHDPLVVCPPPDPSSSVSNVNSVVVNVVSVVVVVVVVVVVVVVVPDDDPPPPPDPPPDPDDDD